Protein AF-A0A7V9JFT2-F1 (afdb_monomer_lite)

Secondary structure (DSSP, 8-state):
--HHHHHHHHHHHHTTSS-GGGGHHHHHHHHT--HHHHHHHHHHHHHHHHHHHTTSSPPP-----------------

Sequence (77 aa):
MTQAQSAFLRRLHSGGRTNMYGAIPYLMNAFTIDRDSAFRIVCDWVDRQAAAERGVLPAPAPVVVRPRRRGARTRAA

Radius of gyration: 15.61 Å; chains: 1; bounding box: 27×20×59 Å

Structure (mmCIF, N/CA/C/O backbone):
data_AF-A0A7V9JFT2-F1
#
_entry.id   AF-A0A7V9JFT2-F1
#
loop_
_atom_site.group_PDB
_atom_site.id
_atom_site.type_symbol
_atom_site.label_atom_id
_atom_site.label_alt_id
_atom_site.label_comp_id
_atom_site.label_asym_id
_atom_site.label_entity_id
_atom_site.label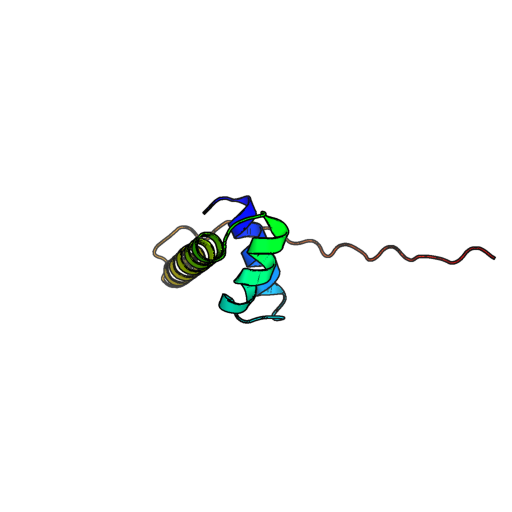_seq_id
_atom_site.pdbx_PDB_ins_code
_atom_site.Cartn_x
_atom_site.Cartn_y
_atom_site.Cartn_z
_atom_site.occupancy
_atom_site.B_iso_or_equiv
_atom_site.auth_seq_id
_atom_site.auth_comp_id
_atom_site.auth_asym_id
_atom_site.auth_atom_id
_atom_site.pdbx_PDB_model_num
ATOM 1 N N . MET A 1 1 ? -5.553 4.341 -7.753 1.00 75.50 1 MET A N 1
ATOM 2 C CA . MET A 1 1 ? -4.902 4.360 -6.422 1.00 75.50 1 MET A CA 1
ATOM 3 C C . MET A 1 1 ? -4.524 5.782 -6.003 1.00 75.50 1 MET A C 1
ATOM 5 O O . MET A 1 1 ? -4.027 6.531 -6.837 1.00 75.50 1 MET A O 1
ATOM 9 N N . THR A 1 2 ? -4.725 6.158 -4.734 1.00 87.06 2 THR A N 1
ATOM 10 C CA . THR A 1 2 ? -4.293 7.461 -4.180 1.00 87.06 2 THR A CA 1
ATOM 11 C C . THR A 1 2 ? -2.848 7.423 -3.659 1.00 87.06 2 THR A C 1
ATOM 13 O O . THR A 1 2 ? -2.291 6.353 -3.401 1.00 87.06 2 THR A O 1
ATOM 16 N N . GLN A 1 3 ? -2.228 8.593 -3.452 1.00 84.81 3 GLN A N 1
ATOM 17 C CA . GLN A 1 3 ? -0.866 8.695 -2.901 1.00 84.81 3 GLN A CA 1
ATOM 18 C C . GLN A 1 3 ? -0.756 8.126 -1.471 1.00 84.81 3 GLN A C 1
ATOM 20 O O . GLN A 1 3 ? 0.264 7.543 -1.105 1.00 84.81 3 GLN A O 1
ATOM 25 N N . ALA A 1 4 ? -1.813 8.252 -0.660 1.00 85.81 4 ALA A N 1
ATOM 26 C CA . ALA A 1 4 ? -1.847 7.701 0.695 1.00 85.81 4 ALA A CA 1
ATOM 27 C C . ALA A 1 4 ? -1.832 6.161 0.690 1.00 85.81 4 ALA A C 1
ATOM 29 O O . ALA A 1 4 ? -1.094 5.544 1.460 1.00 85.81 4 ALA A O 1
ATOM 30 N N . GLN A 1 5 ? -2.591 5.542 -0.219 1.00 86.00 5 GLN A N 1
ATOM 31 C CA . GLN A 1 5 ? -2.646 4.087 -0.384 1.00 86.00 5 GLN A CA 1
ATOM 32 C C . GLN A 1 5 ? -1.303 3.524 -0.869 1.00 86.00 5 GLN A C 1
ATOM 34 O O . GLN A 1 5 ? -0.808 2.539 -0.321 1.00 86.00 5 GLN A O 1
ATOM 39 N N . SER A 1 6 ? -0.656 4.184 -1.835 1.00 83.44 6 SER A N 1
ATOM 40 C CA . SER A 1 6 ? 0.641 3.737 -2.359 1.00 83.44 6 SER A CA 1
ATOM 41 C C . SER A 1 6 ? 1.772 3.862 -1.329 1.00 83.44 6 SER A C 1
ATOM 43 O O . SER A 1 6 ? 2.620 2.971 -1.225 1.00 83.44 6 SER A O 1
ATOM 45 N N . ALA A 1 7 ? 1.769 4.923 -0.513 1.00 86.50 7 ALA A N 1
ATOM 46 C CA . ALA A 1 7 ? 2.713 5.091 0.590 1.00 86.50 7 ALA A CA 1
ATOM 47 C C . ALA A 1 7 ? 2.499 4.054 1.705 1.00 86.50 7 ALA A C 1
ATOM 49 O O . ALA A 1 7 ? 3.474 3.562 2.279 1.00 86.50 7 ALA A O 1
ATOM 50 N N . PHE A 1 8 ? 1.243 3.708 2.006 1.00 86.62 8 PHE A N 1
ATOM 51 C CA . PHE A 1 8 ? 0.902 2.654 2.961 1.00 86.62 8 PHE A CA 1
ATOM 52 C C . PHE A 1 8 ? 1.421 1.289 2.492 1.00 86.62 8 PHE A C 1
ATOM 54 O O . PHE A 1 8 ? 2.150 0.621 3.228 1.00 86.62 8 PHE A O 1
ATOM 61 N N . LEU A 1 9 ? 1.129 0.920 1.241 1.00 86.12 9 LEU A N 1
ATOM 62 C CA . LEU A 1 9 ? 1.565 -0.342 0.641 1.00 86.12 9 LEU A CA 1
ATOM 63 C C . LEU A 1 9 ? 3.088 -0.467 0.578 1.00 86.12 9 LEU A C 1
ATOM 65 O O . LEU A 1 9 ? 3.629 -1.505 0.950 1.00 86.12 9 LEU A O 1
ATOM 69 N N . ARG A 1 10 ? 3.802 0.606 0.220 1.00 85.25 10 ARG A N 1
ATOM 70 C CA . ARG A 1 10 ? 5.274 0.623 0.261 1.00 85.25 10 ARG A CA 1
ATOM 71 C C . ARG A 1 10 ? 5.837 0.337 1.649 1.00 85.25 10 ARG A C 1
ATOM 73 O O . ARG A 1 10 ? 6.774 -0.446 1.764 1.00 85.25 10 ARG A O 1
ATOM 80 N N . ARG A 1 11 ? 5.279 0.955 2.698 1.00 84.12 11 ARG A N 1
ATOM 81 C CA . ARG A 1 11 ? 5.712 0.719 4.089 1.00 84.12 11 ARG A CA 1
ATOM 82 C C . ARG A 1 11 ? 5.443 -0.716 4.526 1.00 84.12 11 ARG A C 1
ATOM 84 O O . ARG A 1 11 ? 6.250 -1.294 5.254 1.00 84.12 11 ARG A O 1
ATOM 91 N N . LEU A 1 12 ? 4.312 -1.274 4.101 1.00 84.50 12 LEU A N 1
ATOM 92 C CA . LEU A 1 12 ? 3.945 -2.651 4.408 1.00 84.50 12 LEU A CA 1
ATOM 93 C C . LEU A 1 12 ? 4.903 -3.636 3.722 1.00 84.50 12 LEU A C 1
ATOM 95 O O . LEU A 1 12 ? 5.441 -4.520 4.386 1.00 84.50 12 LEU A O 1
ATOM 99 N N . HIS A 1 13 ? 5.187 -3.410 2.438 1.00 81.81 13 HIS A N 1
ATOM 100 C CA . HI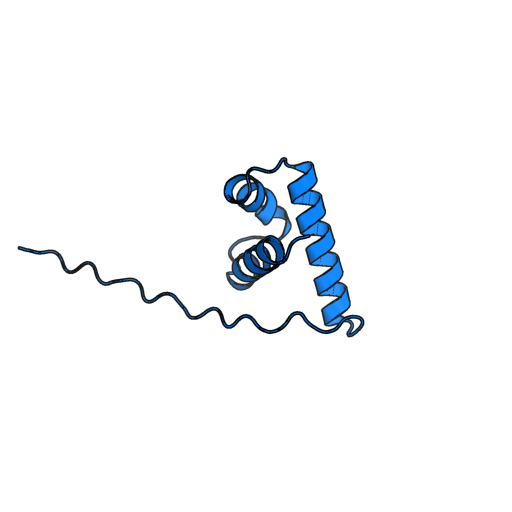S A 1 13 ? 6.104 -4.216 1.635 1.00 81.81 13 HIS A CA 1
ATOM 101 C C . HIS A 1 13 ? 7.543 -4.174 2.158 1.00 81.81 13 HIS A C 1
ATOM 103 O O . HIS A 1 13 ? 8.142 -5.221 2.383 1.00 81.81 13 HIS A O 1
ATOM 109 N N . SER A 1 14 ? 8.072 -2.982 2.470 1.00 80.31 14 SER A N 1
ATOM 110 C CA . SER A 1 14 ? 9.421 -2.838 3.046 1.00 80.31 14 SER A CA 1
ATOM 111 C C . SER A 1 14 ? 9.578 -3.533 4.399 1.00 80.31 14 SER A C 1
ATOM 113 O O . SER A 1 14 ? 10.691 -3.792 4.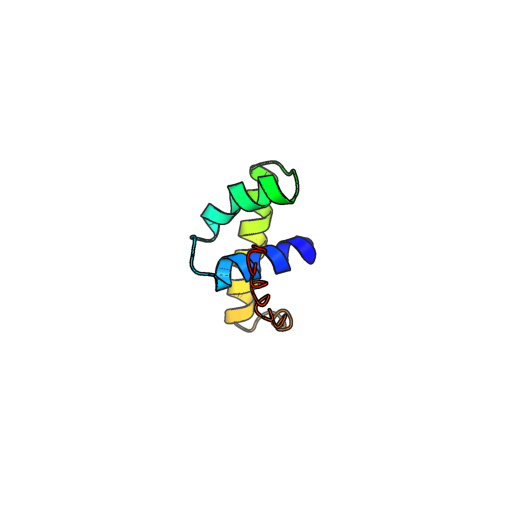841 1.00 80.31 14 SER A O 1
ATOM 115 N N . GLY A 1 15 ? 8.464 -3.798 5.086 1.00 72.81 15 GLY A N 1
ATOM 116 C CA . GLY A 1 15 ? 8.469 -4.513 6.352 1.00 72.81 15 GLY A CA 1
ATOM 117 C C . GLY A 1 15 ? 8.657 -6.024 6.214 1.00 72.81 15 GLY A C 1
ATOM 118 O O . GLY A 1 15 ? 8.864 -6.661 7.239 1.00 72.81 15 GLY A O 1
ATOM 119 N N . GLY A 1 16 ? 8.527 -6.609 5.014 1.00 67.75 16 GLY A N 1
ATOM 120 C CA . GLY A 1 16 ? 8.706 -8.050 4.766 1.00 67.75 16 GLY A CA 1
ATOM 121 C C . GLY A 1 16 ? 7.736 -8.979 5.514 1.00 67.75 16 GLY A C 1
ATOM 122 O O . GLY A 1 16 ? 7.881 -10.193 5.466 1.00 67.75 16 GLY A O 1
ATOM 123 N N . ARG A 1 17 ? 6.744 -8.428 6.227 1.00 59.09 17 ARG A N 1
ATOM 124 C CA . ARG A 1 17 ? 5.870 -9.180 7.146 1.00 59.09 17 ARG A CA 1
ATOM 125 C C . ARG A 1 17 ? 4.733 -9.934 6.451 1.00 59.09 17 ARG A C 1
ATOM 127 O O . ARG A 1 17 ? 4.032 -10.694 7.111 1.00 59.09 17 ARG A O 1
ATOM 134 N N . THR A 1 18 ? 4.480 -9.684 5.166 1.00 61.31 18 THR A N 1
ATOM 135 C CA . THR A 1 18 ? 3.309 -10.214 4.453 1.00 61.31 18 THR A CA 1
ATOM 136 C C . THR A 1 18 ? 3.487 -10.113 2.933 1.00 61.31 18 THR A C 1
ATOM 138 O O . THR A 1 18 ? 3.986 -9.108 2.430 1.00 61.31 18 THR A O 1
ATOM 141 N N . ASN A 1 19 ? 3.056 -11.157 2.212 1.00 70.38 19 ASN A N 1
ATOM 142 C CA . ASN A 1 19 ? 2.829 -11.151 0.759 1.00 70.38 19 ASN A CA 1
ATOM 143 C C . ASN A 1 19 ? 1.895 -9.981 0.394 1.00 70.38 19 ASN A C 1
ATOM 145 O O . ASN A 1 19 ? 0.926 -9.741 1.102 1.00 70.38 19 ASN A O 1
ATOM 149 N N . MET A 1 20 ? 2.130 -9.276 -0.714 1.00 74.75 20 MET A N 1
ATOM 150 C CA . MET A 1 20 ? 1.315 -8.126 -1.127 1.00 74.75 20 MET A CA 1
ATOM 151 C C . MET A 1 20 ? -0.205 -8.387 -1.169 1.00 74.75 20 MET A C 1
ATOM 153 O O . MET A 1 20 ? -0.980 -7.499 -0.833 1.00 74.75 20 MET A O 1
ATOM 157 N N . TYR A 1 21 ? -0.653 -9.607 -1.476 1.00 78.31 21 TYR A N 1
ATOM 158 C CA . TYR A 1 21 ? -2.072 -9.991 -1.412 1.00 78.31 21 TYR A CA 1
ATOM 159 C C . TYR A 1 21 ? -2.612 -10.107 0.021 1.00 78.31 21 TYR A C 1
ATOM 161 O O . TYR A 1 21 ? -3.790 -9.869 0.270 1.00 78.31 21 TYR 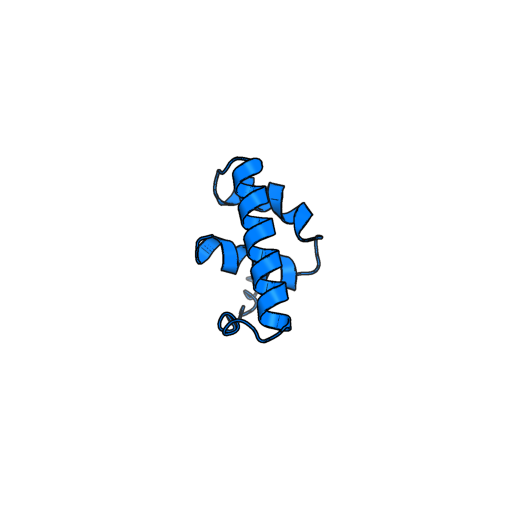A O 1
ATOM 169 N N . GLY A 1 22 ? -1.750 -10.380 0.999 1.00 84.00 22 GLY A N 1
ATOM 170 C CA . GLY A 1 22 ? -2.093 -10.274 2.415 1.00 84.00 22 GLY A CA 1
ATOM 171 C C . GLY A 1 22 ? -2.216 -8.825 2.902 1.00 84.00 22 GLY A C 1
ATOM 172 O O . GLY A 1 22 ? -2.626 -8.612 4.038 1.00 84.00 22 GLY A O 1
ATOM 173 N N . ALA A 1 23 ? -1.922 -7.820 2.064 1.00 86.81 23 ALA A N 1
ATOM 174 C CA . ALA A 1 23 ? -2.158 -6.409 2.381 1.00 86.81 23 ALA A CA 1
ATOM 175 C C . ALA A 1 23 ? -3.648 -6.027 2.388 1.00 86.81 23 ALA A C 1
ATOM 177 O O . ALA A 1 23 ? -4.012 -5.011 2.979 1.00 86.81 23 ALA A O 1
ATOM 178 N N . ILE A 1 24 ? -4.506 -6.835 1.754 1.00 88.62 24 ILE A N 1
ATOM 179 C CA . ILE A 1 24 ? -5.948 -6.587 1.603 1.00 88.62 24 ILE A CA 1
ATOM 180 C C . ILE A 1 24 ? -6.645 -6.313 2.950 1.00 88.62 24 ILE A C 1
ATOM 182 O O . ILE A 1 24 ? -7.221 -5.233 3.083 1.00 88.62 24 ILE A O 1
ATOM 186 N N . PRO A 1 25 ? -6.565 -7.186 3.979 1.00 89.12 25 PRO A N 1
ATOM 187 C CA . PRO A 1 25 ? -7.199 -6.914 5.274 1.00 89.12 25 PRO A CA 1
ATOM 188 C C . PRO A 1 25 ? -6.667 -5.641 5.950 1.00 89.12 25 PRO A C 1
ATOM 190 O O . PRO A 1 25 ? -7.421 -4.932 6.616 1.00 89.12 25 PRO A O 1
ATOM 193 N N . TYR A 1 26 ? -5.391 -5.297 5.745 1.00 88.94 26 TYR A N 1
ATOM 194 C CA . TYR A 1 26 ? -4.810 -4.067 6.288 1.00 88.94 26 TYR A CA 1
ATOM 195 C C . TYR A 1 26 ? -5.330 -2.813 5.578 1.00 88.94 26 TYR A C 1
ATOM 197 O O . TYR A 1 26 ? -5.569 -1.804 6.236 1.00 88.94 26 TYR A O 1
ATOM 205 N N . LEU A 1 27 ? -5.533 -2.872 4.259 1.00 88.62 27 LEU A N 1
ATOM 206 C CA . LEU A 1 27 ? -6.131 -1.786 3.480 1.00 88.62 27 LEU A CA 1
ATOM 207 C C . LEU A 1 27 ? -7.598 -1.566 3.843 1.00 88.62 27 LEU A C 1
ATOM 209 O O . LEU A 1 27 ? -7.998 -0.424 4.063 1.00 88.62 27 LEU A O 1
ATOM 213 N N . MET A 1 28 ? -8.373 -2.649 3.940 1.00 93.25 28 MET A N 1
ATOM 214 C CA . MET A 1 28 ? -9.779 -2.590 4.345 1.00 93.25 28 MET A CA 1
ATOM 215 C C . MET A 1 28 ? -9.919 -1.915 5.710 1.00 93.25 28 MET A C 1
ATOM 217 O O . MET A 1 28 ? -10.703 -0.983 5.860 1.00 93.25 28 MET A O 1
ATOM 221 N N . ASN A 1 29 ? -9.097 -2.317 6.685 1.00 92.44 29 ASN A N 1
ATOM 222 C CA . ASN A 1 29 ? -9.125 -1.735 8.023 1.00 92.44 29 ASN A CA 1
ATOM 223 C C . ASN A 1 29 ? -8.628 -0.276 8.060 1.00 92.44 29 ASN A C 1
ATOM 225 O O . ASN A 1 29 ? -9.174 0.539 8.794 1.00 92.44 29 ASN A O 1
ATOM 229 N N . ALA A 1 30 ? -7.594 0.068 7.286 1.00 91.31 30 ALA A N 1
ATOM 230 C CA . ALA A 1 30 ? -6.986 1.401 7.327 1.00 91.31 30 ALA A CA 1
ATOM 231 C C . ALA A 1 30 ? -7.785 2.476 6.574 1.00 91.31 30 ALA A C 1
ATOM 233 O O . ALA A 1 30 ? -7.724 3.645 6.949 1.00 91.31 30 ALA A O 1
ATOM 234 N N . PHE A 1 31 ? -8.491 2.099 5.504 1.00 92.00 31 PHE A N 1
ATOM 235 C CA . PHE A 1 31 ? -9.200 3.036 4.625 1.00 92.00 31 PHE A CA 1
ATOM 236 C C . PHE A 1 31 ? -10.716 2.823 4.598 1.00 92.00 31 PHE A C 1
ATOM 238 O O . PHE A 1 31 ? -11.400 3.531 3.866 1.00 92.00 31 PHE A O 1
ATOM 245 N N . THR A 1 32 ? -11.233 1.866 5.375 1.00 93.25 32 THR A N 1
ATOM 246 C CA . THR A 1 32 ? -12.668 1.548 5.454 1.00 93.25 32 THR A CA 1
ATOM 247 C C . THR A 1 32 ? -13.265 1.262 4.072 1.00 93.25 32 THR A C 1
ATOM 249 O O . THR A 1 32 ? -14.332 1.751 3.712 1.00 93.25 32 THR A O 1
ATOM 252 N N . ILE A 1 33 ? -12.533 0.483 3.274 1.00 93.19 33 ILE A N 1
ATOM 253 C CA . ILE A 1 33 ? -12.922 0.089 1.916 1.00 93.19 33 ILE A CA 1
ATOM 254 C C . ILE A 1 33 ? -13.315 -1.383 1.865 1.00 93.19 33 ILE A C 1
ATOM 256 O O . ILE A 1 33 ? -12.888 -2.189 2.696 1.00 93.19 33 ILE A O 1
ATOM 260 N N . ASP A 1 34 ? -14.103 -1.736 0.856 1.00 92.75 34 ASP A N 1
ATOM 261 C CA . ASP A 1 34 ? -14.475 -3.115 0.583 1.00 92.75 34 ASP A CA 1
ATOM 262 C C . ASP A 1 34 ? -13.298 -3.937 0.026 1.00 92.75 34 ASP A C 1
ATOM 264 O O . ASP A 1 34 ? -12.240 -3.421 -0.362 1.00 92.75 34 ASP A O 1
ATOM 268 N N . ARG A 1 35 ? -13.491 -5.258 0.010 1.00 89.88 35 ARG A N 1
ATOM 269 C CA . ARG A 1 35 ? -12.474 -6.220 -0.415 1.00 89.88 35 ARG A CA 1
ATOM 270 C C . ARG A 1 35 ? -12.104 -6.063 -1.888 1.00 89.88 35 ARG A C 1
ATOM 272 O O . ARG A 1 35 ? -10.923 -6.176 -2.208 1.00 89.88 35 ARG A O 1
ATOM 279 N N . ASP A 1 36 ? -13.071 -5.808 -2.763 1.00 93.06 36 ASP A N 1
ATOM 280 C CA . ASP A 1 36 ? -12.845 -5.668 -4.203 1.00 93.06 36 ASP A CA 1
ATOM 281 C C . ASP A 1 36 ? -12.052 -4.396 -4.516 1.00 93.06 36 ASP A C 1
ATOM 283 O O . ASP A 1 36 ? -11.083 -4.424 -5.279 1.00 93.06 36 ASP A O 1
ATOM 287 N N . SER A 1 37 ? -12.392 -3.287 -3.861 1.00 90.62 37 SER A N 1
ATOM 288 C CA . SER A 1 37 ? -11.646 -2.030 -3.913 1.00 90.62 37 SER A CA 1
ATOM 289 C C . SER A 1 37 ? -10.218 -2.210 -3.401 1.00 90.62 37 SER A C 1
ATOM 291 O O . SER A 1 37 ? -9.265 -1.781 -4.057 1.00 90.62 37 SER A O 1
ATOM 293 N N . ALA A 1 38 ? -10.042 -2.889 -2.264 1.00 90.56 38 ALA A N 1
ATOM 294 C CA . ALA A 1 38 ? -8.722 -3.193 -1.720 1.00 90.56 38 ALA A CA 1
ATOM 295 C C . ALA A 1 38 ? -7.899 -4.076 -2.671 1.00 90.56 38 ALA A C 1
ATOM 297 O O . ALA A 1 38 ? -6.722 -3.796 -2.899 1.00 90.56 38 ALA A O 1
ATOM 298 N N . PHE A 1 39 ? -8.515 -5.098 -3.270 1.00 90.31 39 PHE A N 1
ATOM 299 C CA . PHE A 1 39 ? -7.875 -5.975 -4.248 1.00 90.31 39 PHE A CA 1
ATOM 300 C C . PHE A 1 39 ? -7.413 -5.197 -5.486 1.00 90.31 39 PHE A C 1
ATOM 302 O O . PHE A 1 39 ? -6.243 -5.278 -5.858 1.00 90.31 39 PHE A O 1
ATOM 309 N N . ARG A 1 40 ? -8.284 -4.360 -6.066 1.00 91.75 40 ARG A N 1
ATOM 310 C CA . ARG A 1 40 ? -7.943 -3.498 -7.211 1.00 91.75 40 ARG A CA 1
ATOM 311 C C . ARG A 1 40 ? -6.773 -2.567 -6.916 1.00 91.75 40 ARG A C 1
ATOM 313 O O . ARG A 1 40 ? -5.903 -2.399 -7.765 1.00 91.75 40 ARG A O 1
ATOM 320 N N . ILE A 1 41 ? -6.731 -1.981 -5.718 1.00 90.50 41 ILE A N 1
ATOM 321 C CA . ILE A 1 41 ? -5.621 -1.118 -5.291 1.00 90.50 41 ILE A CA 1
ATOM 322 C C . ILE A 1 41 ? -4.309 -1.909 -5.209 1.00 90.50 41 ILE A C 1
ATOM 324 O O . ILE A 1 41 ? -3.271 -1.397 -5.625 1.00 90.50 41 ILE A O 1
ATOM 328 N N . VAL A 1 42 ? -4.340 -3.142 -4.692 1.00 89.06 42 VAL A N 1
ATOM 329 C CA . VAL A 1 42 ? -3.151 -4.006 -4.621 1.00 89.06 42 VAL A CA 1
ATOM 330 C C . VAL A 1 42 ? -2.661 -4.383 -6.019 1.00 89.06 42 VAL A C 1
ATOM 332 O O . VAL A 1 42 ? -1.468 -4.248 -6.274 1.00 89.06 42 VAL A O 1
ATOM 335 N N . CYS A 1 43 ? -3.549 -4.790 -6.930 1.00 90.19 43 CYS A N 1
ATOM 336 C CA . CYS A 1 43 ? -3.179 -5.102 -8.314 1.00 90.19 43 CYS A CA 1
ATOM 337 C C . CYS A 1 43 ? -2.573 -3.886 -9.035 1.00 90.19 43 CYS A C 1
ATOM 339 O O . CYS A 1 43 ? -1.455 -3.981 -9.530 1.00 90.19 43 CYS A O 1
ATOM 341 N N . ASP A 1 44 ? -3.240 -2.722 -8.988 1.00 90.31 44 ASP A N 1
ATOM 342 C CA . ASP A 1 44 ? -2.740 -1.461 -9.576 1.00 90.31 44 ASP A CA 1
ATOM 343 C C . ASP A 1 44 ? -1.359 -1.084 -9.009 1.00 90.31 44 ASP A C 1
ATOM 345 O O . ASP A 1 44 ? -0.493 -0.576 -9.719 1.00 90.31 44 ASP A O 1
ATOM 349 N N . TRP A 1 45 ? -1.107 -1.357 -7.727 1.00 89.06 45 TRP A N 1
ATOM 350 C CA . TRP A 1 45 ? 0.210 -1.136 -7.136 1.00 89.06 45 TRP A CA 1
ATOM 351 C C . TRP A 1 45 ? 1.267 -2.120 -7.650 1.00 89.06 45 TRP A C 1
ATOM 353 O O . TRP A 1 45 ? 2.364 -1.684 -7.992 1.00 89.06 45 TRP A O 1
ATOM 363 N N . VAL A 1 46 ? 0.960 -3.420 -7.716 1.00 86.62 46 VAL A N 1
ATOM 364 C CA . VAL A 1 46 ? 1.893 -4.456 -8.201 1.00 86.62 46 VAL A CA 1
ATOM 365 C C . VAL A 1 46 ? 2.285 -4.190 -9.653 1.00 86.62 46 VAL A C 1
ATOM 367 O O . VAL A 1 46 ? 3.474 -4.213 -9.967 1.00 86.62 46 VAL A O 1
ATOM 370 N N . ASP A 1 47 ? 1.322 -3.844 -10.505 1.00 87.06 47 ASP A N 1
ATOM 371 C CA . ASP A 1 47 ? 1.577 -3.532 -11.914 1.00 87.06 47 ASP A CA 1
ATOM 372 C C . ASP A 1 47 ? 2.495 -2.315 -12.069 1.00 87.06 47 ASP A C 1
ATOM 374 O O . ASP A 1 47 ? 3.447 -2.337 -12.850 1.00 87.06 47 ASP A O 1
ATOM 378 N N . ARG A 1 48 ? 2.277 -1.259 -11.272 1.00 85.38 48 ARG A N 1
ATOM 379 C CA . ARG A 1 48 ? 3.153 -0.076 -11.272 1.00 85.38 48 ARG A CA 1
ATOM 380 C C . ARG A 1 48 ? 4.566 -0.392 -10.803 1.00 85.38 48 ARG A C 1
ATOM 382 O O . ARG 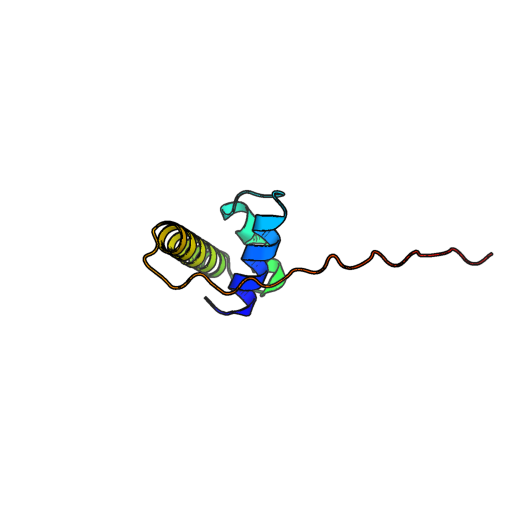A 1 48 ? 5.508 0.196 -11.324 1.00 85.38 48 ARG A O 1
ATOM 389 N N . GLN A 1 49 ? 4.722 -1.290 -9.834 1.00 83.94 49 GLN A N 1
ATOM 390 C CA . GLN A 1 49 ? 6.040 -1.695 -9.345 1.00 83.94 49 GLN A CA 1
ATOM 391 C C . GLN A 1 49 ? 6.770 -2.549 -10.379 1.00 83.94 49 GLN A C 1
ATOM 393 O O . GLN A 1 49 ? 7.923 -2.263 -10.685 1.00 83.94 49 GLN A O 1
ATOM 398 N N . ALA A 1 50 ? 6.073 -3.497 -11.009 1.00 82.38 50 ALA A N 1
ATOM 399 C CA . ALA A 1 50 ? 6.618 -4.274 -12.116 1.00 82.38 50 ALA A CA 1
ATOM 400 C C . ALA A 1 50 ? 7.014 -3.377 -13.306 1.00 82.38 50 ALA A C 1
ATOM 402 O O . ALA A 1 50 ? 8.053 -3.585 -13.928 1.00 82.38 50 ALA A O 1
ATOM 403 N N . ALA A 1 51 ? 6.221 -2.346 -13.614 1.00 76.88 51 ALA A N 1
ATOM 404 C CA . ALA A 1 51 ? 6.546 -1.366 -14.648 1.00 76.88 51 ALA A CA 1
ATOM 405 C C . ALA A 1 51 ? 7.734 -0.461 -14.265 1.00 76.88 51 ALA A C 1
ATOM 407 O O . ALA A 1 51 ? 8.559 -0.144 -15.123 1.00 76.88 51 ALA A O 1
ATOM 408 N N . ALA A 1 52 ? 7.851 -0.066 -12.992 1.00 77.44 52 ALA A N 1
ATOM 409 C CA . ALA A 1 52 ? 8.975 0.724 -12.489 1.00 77.44 52 ALA A CA 1
ATOM 410 C C . ALA A 1 52 ? 10.292 -0.072 -12.502 1.00 77.44 52 ALA A C 1
ATOM 412 O O . ALA A 1 52 ? 11.316 0.459 -12.924 1.00 77.44 52 ALA A O 1
ATOM 413 N N . GLU A 1 53 ? 10.266 -1.350 -12.115 1.00 72.62 53 GLU A N 1
ATOM 414 C CA . GLU A 1 53 ? 11.422 -2.259 -12.192 1.00 72.62 53 GLU A CA 1
ATOM 415 C C . GLU A 1 53 ? 11.884 -2.487 -13.637 1.00 72.62 53 GLU A C 1
ATOM 417 O O . GLU A 1 53 ? 13.078 -2.603 -13.900 1.00 72.62 53 GLU A O 1
ATOM 422 N N . ARG A 1 54 ? 10.945 -2.485 -14.590 1.00 74.44 54 ARG A N 1
ATOM 423 C CA . ARG A 1 54 ? 11.225 -2.563 -16.033 1.00 74.44 54 ARG A CA 1
ATOM 424 C C . ARG A 1 54 ? 11.672 -1.229 -16.650 1.00 74.44 54 ARG A C 1
ATOM 426 O O . ARG A 1 54 ? 11.925 -1.189 -17.850 1.00 74.44 54 ARG A O 1
ATOM 433 N N . GLY A 1 55 ? 11.750 -0.145 -15.872 1.00 63.38 55 GLY A N 1
ATOM 434 C CA . GLY A 1 55 ? 12.167 1.180 -16.350 1.00 63.38 55 GLY A CA 1
ATOM 435 C C . GLY A 1 55 ? 11.135 1.909 -17.223 1.00 63.38 55 GLY A C 1
ATOM 436 O O . GLY A 1 55 ? 11.486 2.861 -17.912 1.00 63.38 55 GLY A O 1
ATOM 437 N N . VAL A 1 56 ? 9.868 1.479 -17.208 1.00 60.72 56 VAL A N 1
ATOM 438 C CA . VAL A 1 56 ? 8.793 2.014 -18.069 1.00 60.72 56 VAL A CA 1
ATOM 439 C C . VAL A 1 56 ? 8.112 3.253 -17.459 1.00 60.72 56 VAL A C 1
ATOM 441 O O . VAL A 1 56 ? 7.509 4.045 -18.178 1.00 60.72 56 VAL A O 1
ATOM 444 N N . LEU A 1 57 ? 8.218 3.463 -16.141 1.00 56.78 57 LEU A N 1
ATOM 445 C CA . LEU A 1 57 ? 7.639 4.611 -15.428 1.00 56.78 57 LEU A CA 1
ATOM 446 C C . LEU A 1 57 ? 8.678 5.279 -14.513 1.00 56.78 57 LEU A C 1
ATOM 448 O O . LEU A 1 57 ? 9.517 4.574 -13.947 1.00 56.78 57 LEU A O 1
ATOM 452 N N . PRO A 1 58 ? 8.612 6.613 -14.298 1.00 51.16 58 PRO A N 1
ATOM 453 C CA . PRO A 1 58 ? 9.463 7.273 -13.317 1.00 51.16 58 PRO A CA 1
ATOM 454 C C . PRO A 1 58 ? 9.184 6.675 -11.935 1.00 51.16 58 PRO A C 1
ATOM 456 O O . PRO A 1 58 ? 8.052 6.709 -11.443 1.00 51.16 58 PRO A O 1
ATOM 459 N N . ALA A 1 59 ? 10.222 6.090 -11.332 1.00 54.50 59 ALA A N 1
ATOM 460 C CA . ALA A 1 59 ? 10.129 5.431 -10.038 1.00 54.50 59 ALA A CA 1
ATOM 461 C C . ALA A 1 59 ? 9.484 6.375 -9.005 1.00 54.50 59 ALA A C 1
ATOM 463 O O . ALA A 1 59 ? 9.879 7.543 -8.906 1.00 54.50 59 ALA A O 1
ATOM 464 N N . PRO A 1 60 ? 8.499 5.913 -8.212 1.00 56.03 60 PRO A N 1
ATOM 465 C CA . PRO A 1 60 ? 7.881 6.763 -7.207 1.00 56.03 60 PRO A CA 1
ATOM 466 C C . PRO A 1 60 ? 8.944 7.193 -6.189 1.00 56.03 60 PRO A C 1
ATOM 468 O O . PRO A 1 60 ? 9.558 6.343 -5.541 1.00 56.03 60 PRO A O 1
ATOM 471 N N . ALA A 1 61 ? 9.132 8.510 -6.036 1.00 51.50 61 ALA A N 1
ATOM 472 C CA . ALA A 1 61 ? 10.179 9.123 -5.214 1.00 51.50 61 ALA A CA 1
ATOM 473 C C . ALA A 1 61 ? 10.397 8.386 -3.874 1.00 51.50 61 ALA A C 1
ATOM 475 O O . ALA A 1 61 ? 9.420 7.992 -3.216 1.00 51.50 61 ALA A O 1
ATOM 476 N N . PRO A 1 62 ? 11.648 8.160 -3.436 1.00 48.22 62 PRO A N 1
ATOM 477 C CA . PRO A 1 62 ? 11.926 7.433 -2.207 1.00 48.22 62 PRO A CA 1
ATOM 478 C C . PRO A 1 62 ? 11.404 8.219 -0.995 1.00 48.22 62 PRO A C 1
ATOM 480 O O . PRO A 1 62 ? 12.026 9.160 -0.516 1.00 48.22 62 PRO A O 1
ATOM 483 N N . VAL A 1 63 ? 10.242 7.827 -0.465 1.00 54.16 63 VAL A N 1
ATOM 484 C CA . VAL A 1 63 ? 9.779 8.255 0.852 1.00 54.16 63 VAL A CA 1
ATOM 485 C C . VAL A 1 63 ? 10.727 7.635 1.874 1.00 54.16 63 VAL A C 1
ATOM 487 O O . VAL A 1 63 ? 10.645 6.440 2.159 1.00 54.16 63 VAL A O 1
ATOM 490 N N . VAL A 1 64 ? 11.646 8.441 2.405 1.00 46.91 64 VAL A N 1
ATOM 491 C CA . VAL A 1 64 ? 12.532 8.059 3.507 1.00 46.91 64 VAL A CA 1
ATOM 492 C C . VAL A 1 64 ? 11.662 7.789 4.734 1.00 46.91 64 VAL A C 1
ATOM 494 O O . VAL A 1 64 ? 11.212 8.703 5.428 1.00 46.91 64 VAL A O 1
ATOM 497 N N . VAL A 1 65 ? 11.375 6.515 5.000 1.00 50.88 65 VAL A N 1
ATOM 498 C CA . VAL A 1 65 ? 10.690 6.101 6.225 1.00 50.88 65 VAL A CA 1
ATOM 499 C C . VAL A 1 65 ? 11.709 6.183 7.355 1.00 50.88 65 VAL A C 1
ATOM 501 O O . VAL A 1 65 ? 12.419 5.223 7.637 1.00 50.88 65 VAL A O 1
ATOM 504 N N . ARG A 1 66 ? 11.809 7.348 8.008 1.00 40.06 66 ARG A N 1
ATOM 505 C CA . ARG A 1 66 ? 12.559 7.453 9.265 1.00 40.06 66 ARG A CA 1
ATOM 506 C C . ARG A 1 66 ? 11.944 6.475 10.277 1.00 40.06 66 ARG A C 1
ATOM 508 O O . ARG A 1 66 ? 10.730 6.544 10.503 1.00 40.06 66 ARG A O 1
ATOM 515 N N . PRO A 1 67 ? 12.732 5.581 10.899 1.00 41.56 67 PRO A N 1
ATOM 516 C CA . PRO A 1 67 ? 12.219 4.725 11.956 1.00 41.56 67 PRO A CA 1
ATOM 517 C C . PRO A 1 67 ? 11.728 5.618 13.100 1.00 41.56 67 PRO A C 1
ATOM 519 O O . PRO A 1 67 ? 12.477 6.445 13.625 1.00 41.56 67 PRO A O 1
ATOM 522 N N . ARG A 1 68 ? 10.448 5.489 13.475 1.00 57.25 68 ARG A N 1
ATOM 523 C CA . ARG A 1 68 ? 9.926 6.134 14.686 1.00 57.25 68 ARG A CA 1
ATOM 524 C C . ARG A 1 68 ? 10.706 5.562 15.868 1.00 57.25 68 ARG A C 1
ATOM 526 O O . ARG A 1 68 ? 10.536 4.389 16.195 1.00 57.25 68 ARG A O 1
ATOM 533 N N . ARG A 1 69 ? 11.563 6.379 16.495 1.00 50.72 69 ARG A N 1
ATOM 534 C CA . ARG A 1 69 ? 12.187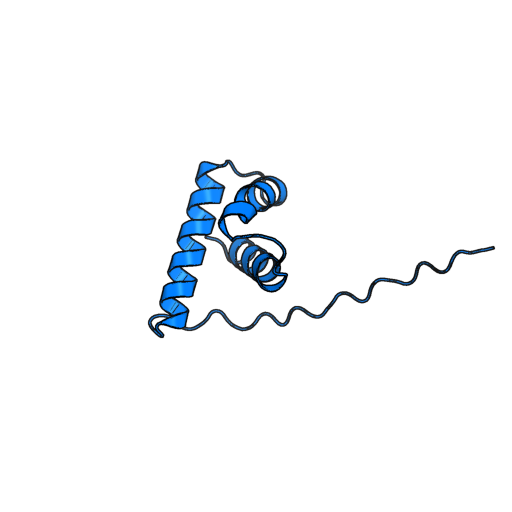 6.049 17.782 1.00 50.72 69 ARG A CA 1
ATOM 535 C C . ARG A 1 69 ? 11.064 5.698 18.756 1.00 50.72 69 ARG A C 1
ATOM 537 O O . ARG A 1 69 ? 10.212 6.530 19.059 1.00 50.72 69 ARG A O 1
ATOM 544 N N . ARG A 1 70 ? 11.036 4.434 19.173 1.00 52.78 70 ARG A N 1
ATOM 545 C CA . ARG A 1 70 ? 10.130 3.899 20.187 1.00 52.78 70 ARG A CA 1
ATOM 546 C C . ARG A 1 70 ? 10.396 4.693 21.466 1.00 52.78 70 ARG A C 1
ATOM 548 O O . ARG A 1 70 ? 11.479 4.576 22.029 1.00 52.78 70 ARG A O 1
ATOM 555 N N . GLY A 1 71 ? 9.459 5.556 21.857 1.00 48.38 71 GLY A N 1
ATOM 556 C CA . GLY A 1 71 ? 9.554 6.314 23.101 1.00 48.38 71 GLY A CA 1
ATOM 557 C C . GLY A 1 71 ? 9.771 5.347 24.260 1.00 48.38 71 GLY A C 1
ATOM 558 O O . GLY A 1 71 ? 8.962 4.441 24.471 1.00 48.38 71 GLY A O 1
ATOM 559 N N . ALA A 1 72 ? 10.890 5.508 24.960 1.00 52.41 72 ALA A N 1
ATOM 560 C CA . ALA A 1 72 ? 11.149 4.830 26.213 1.00 52.41 72 ALA A CA 1
ATOM 561 C C . ALA A 1 72 ? 10.069 5.272 27.208 1.00 52.41 72 ALA A C 1
ATOM 563 O O . ALA A 1 72 ? 10.035 6.421 27.640 1.00 52.41 72 ALA A O 1
ATOM 564 N N . ARG A 1 73 ? 9.147 4.365 27.538 1.00 52.34 73 ARG A N 1
ATOM 565 C CA . ARG A 1 73 ? 8.343 4.479 28.753 1.00 52.34 73 ARG A CA 1
ATOM 566 C C . ARG A 1 73 ? 9.281 4.191 29.921 1.00 52.34 73 ARG A C 1
ATOM 568 O O . ARG A 1 73 ? 9.455 3.032 30.287 1.00 52.34 73 ARG A O 1
ATOM 575 N N . THR A 1 74 ? 9.898 5.225 30.480 1.00 51.25 74 THR A N 1
ATOM 576 C CA . THR A 1 74 ? 10.514 5.112 31.802 1.00 51.25 74 THR A CA 1
ATOM 577 C C . THR A 1 74 ? 9.387 5.192 32.824 1.00 51.25 74 THR A C 1
ATOM 579 O O . THR A 1 74 ? 8.642 6.167 32.889 1.00 51.25 74 THR A O 1
ATOM 582 N N . ARG A 1 75 ? 9.203 4.081 33.530 1.00 46.28 75 ARG A N 1
ATOM 583 C CA . ARG A 1 75 ? 8.244 3.860 34.610 1.00 46.28 75 ARG A CA 1
ATOM 584 C C . ARG A 1 75 ? 8.595 4.805 35.767 1.00 46.28 75 ARG A C 1
ATOM 586 O O . ARG A 1 75 ? 9.723 4.755 36.242 1.00 46.28 75 ARG A O 1
ATOM 593 N N . ALA A 1 76 ? 7.659 5.659 36.176 1.00 46.78 76 ALA A N 1
ATOM 594 C CA . ALA A 1 76 ? 7.769 6.419 37.417 1.00 46.78 76 ALA A CA 1
ATOM 595 C C . ALA A 1 76 ? 7.524 5.473 38.604 1.00 46.78 76 ALA A C 1
ATOM 597 O O . ALA A 1 76 ? 6.568 4.691 38.574 1.00 46.78 76 ALA A O 1
ATOM 598 N N . ALA A 1 77 ? 8.411 5.538 39.592 1.00 54.53 77 ALA A N 1
ATOM 599 C CA . ALA A 1 77 ? 8.259 5.021 40.946 1.00 54.53 77 ALA A CA 1
ATOM 600 C C . ALA A 1 77 ? 8.697 6.139 41.895 1.00 54.53 77 ALA A C 1
ATOM 602 O O . ALA A 1 77 ? 9.639 6.870 41.505 1.00 54.53 77 ALA A O 1
#

pLDDT: mean 74.64, std 16.64, range [40.06, 93.25]

Foldseek 3Di:
DDPVLLVVLVVVVVVVPDDLLVCQVVCCVVVVDDSVVSVVSSVVNVVVVVCVVVVNDDPDPDPPPDPDDDDDPPDDD